Protein AF-A0A410P3K8-F1 (afdb_monomer)

Solvent-accessible surface area (backbone atoms only — not comparable to full-atom values): 4653 Å² total; per-residue (Å²): 134,90,83,83,86,77,83,60,54,40,74,31,35,51,63,84,40,82,42,81,44,50,17,80,39,48,37,64,61,51,50,51,50,55,28,61,78,67,70,54,92,50,66,45,41,25,50,72,83,41,79,48,96,47,83,82,76,51,57,69,37,41,58,99,48,49,46,37,31,41,62,59,71,80,84,126

Nearest PDB structures (foldseek):
  6yxa-assembly1_A-2  TM=4.854E-01  e=6.640E-02  Bacillus subtilis subsp. subtilis str. 168
  7doj-assembly1_A  TM=4.818E-01  e=1.319E-01  Mycobacterium tuberculosis
  7qpr-assembly2_B  TM=4.837E-01  e=1.590E-01  Acinetobacter baumannii
  5klx-assembly2_B  TM=5.111E-01  e=2.619E-01  Saccharomyces cerevisiae S288C
  8w9a-assembly1_A  TM=3.956E-01  e=5.201E-01  Homo sapiens

Sequence (76 aa):
MQLNDLNGKTTIKVAGEEVSVNASDSVKDTLKRLLEEKGIDSFTILVDGAEVASTSDLPETFADHEIEVQRYVKAG

Radius of gyration: 12.77 Å; Cα contacts (8 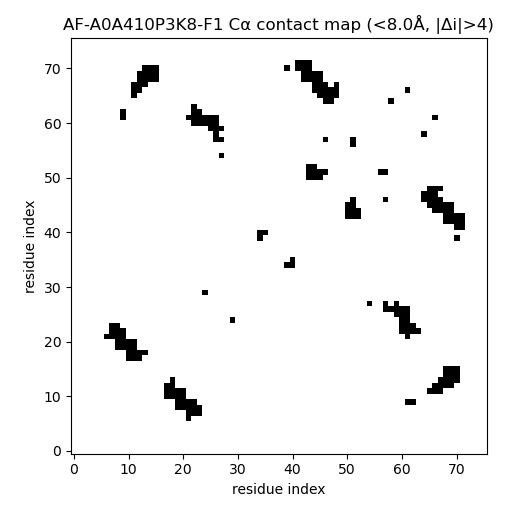Å, |Δi|>4): 112; chains: 1; bounding box: 30×24×40 Å

Organism: Velamenicoccus archaeovorus (NCBI:txid1930593)

Secondary structure (DSSP, 8-state):
-----STTEEEEEETTEEEEEETTSBHHHHHHHHHHHHT-SSEEEEETTEEESSTTSS-SBSTT--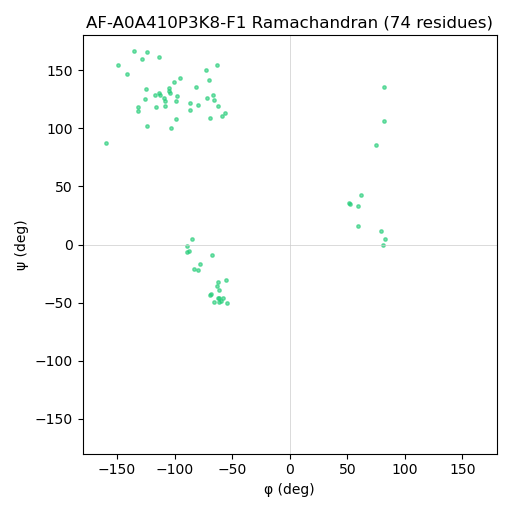EEEEE-----

Structure (mmCIF, N/CA/C/O backbone):
data_AF-A0A410P3K8-F1
#
_entry.id   AF-A0A410P3K8-F1
#
loop_
_atom_site.group_PDB
_atom_site.id
_atom_site.type_symbol
_atom_site.label_atom_id
_atom_site.label_alt_id
_atom_site.label_comp_id
_atom_site.label_asym_id
_atom_site.label_entity_id
_atom_site.label_seq_id
_atom_site.pdbx_PDB_ins_code
_atom_site.Cartn_x
_atom_site.Cartn_y
_atom_site.Cartn_z
_atom_site.occupancy
_atom_site.B_iso_or_equiv
_atom_site.auth_seq_id
_atom_site.auth_comp_id
_atom_site.auth_asym_id
_atom_site.auth_atom_id
_atom_site.pdbx_PDB_model_num
ATOM 1 N N . MET A 1 1 ? -1.761 2.388 -27.808 1.00 44.59 1 MET A N 1
ATOM 2 C CA . MET A 1 1 ? -1.838 3.130 -26.533 1.00 44.59 1 MET A CA 1
ATOM 3 C C . MET A 1 1 ? -0.479 3.042 -25.858 1.00 44.59 1 MET A C 1
ATOM 5 O O . MET A 1 1 ? 0.194 2.048 -26.081 1.00 44.59 1 MET A O 1
ATOM 9 N N . GLN A 1 2 ? -0.141 4.071 -25.072 1.00 53.53 2 GLN A N 1
ATOM 10 C CA . GLN A 1 2 ? 0.931 4.120 -24.062 1.00 53.53 2 GLN A CA 1
ATOM 11 C C . GLN A 1 2 ? 2.385 4.223 -24.569 1.00 53.53 2 GLN A C 1
ATOM 13 O O . GLN A 1 2 ? 3.106 3.242 -24.674 1.00 53.53 2 GLN A O 1
ATOM 18 N N . LEU A 1 3 ? 2.823 5.461 -24.823 1.00 43.09 3 LEU A N 1
ATOM 19 C CA . LEU A 1 3 ? 4.196 5.919 -24.571 1.00 43.09 3 LEU A CA 1
ATOM 20 C C . LEU A 1 3 ? 4.044 7.147 -23.660 1.00 43.09 3 LEU A C 1
ATOM 22 O O . LEU A 1 3 ? 3.393 8.108 -24.057 1.00 43.09 3 LEU A O 1
ATOM 26 N N . ASN A 1 4 ? 4.286 6.970 -22.364 1.00 55.66 4 ASN A N 1
ATOM 27 C CA . ASN A 1 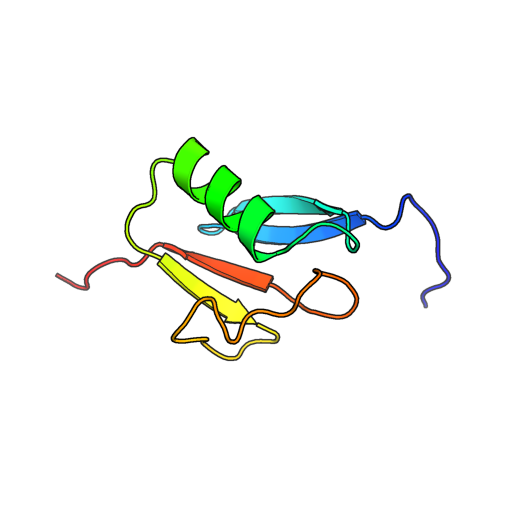4 ? 5.538 7.283 -21.667 1.00 55.66 4 ASN A CA 1
ATOM 28 C C . ASN A 1 4 ? 5.660 8.764 -21.294 1.00 55.66 4 ASN A C 1
ATOM 30 O O . ASN A 1 4 ? 5.398 9.647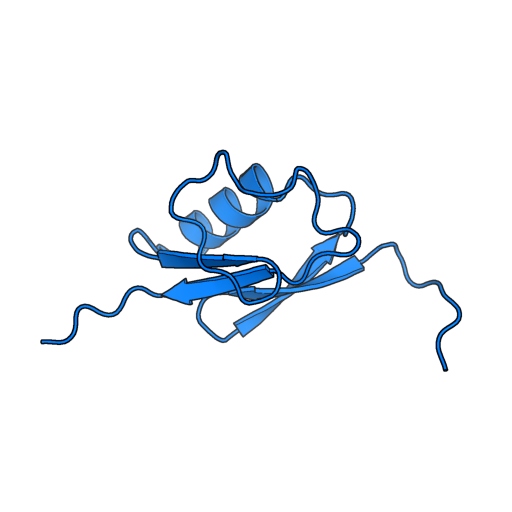 -22.102 1.00 55.66 4 ASN A O 1
ATOM 34 N N . ASP A 1 5 ? 6.104 8.952 -20.051 1.00 55.31 5 ASP A N 1
ATOM 35 C CA . ASP A 1 5 ? 6.519 10.190 -19.396 1.00 55.31 5 ASP A CA 1
ATOM 36 C C . ASP A 1 5 ? 5.420 11.088 -18.827 1.00 55.31 5 ASP A C 1
ATOM 38 O O . ASP A 1 5 ? 4.756 11.830 -19.539 1.00 55.31 5 ASP A O 1
ATOM 42 N N . LEU A 1 6 ? 5.322 11.077 -17.492 1.00 49.44 6 LEU A N 1
ATOM 43 C CA . LEU A 1 6 ? 5.243 12.277 -16.651 1.00 49.44 6 LEU A CA 1
ATOM 44 C C . LEU A 1 6 ? 5.655 11.880 -15.212 1.00 49.44 6 LEU A C 1
ATOM 46 O O . LEU A 1 6 ? 4.833 11.523 -14.374 1.00 49.44 6 LEU A O 1
ATOM 50 N N . ASN A 1 7 ? 6.964 11.932 -14.936 1.00 59.41 7 ASN A N 1
ATOM 51 C CA . ASN A 1 7 ? 7.620 11.862 -13.612 1.00 59.41 7 ASN A CA 1
ATOM 52 C C . ASN A 1 7 ? 7.816 10.508 -12.907 1.00 59.41 7 ASN A C 1
ATOM 54 O O . ASN A 1 7 ? 8.196 10.516 -11.739 1.00 59.41 7 ASN A O 1
ATOM 58 N N . GLY A 1 8 ? 7.611 9.359 -13.558 1.00 74.69 8 GLY A N 1
ATOM 59 C CA . GLY A 1 8 ? 7.750 8.073 -12.860 1.00 74.69 8 GLY A CA 1
ATOM 60 C C . GLY A 1 8 ? 6.795 7.983 -11.672 1.00 74.69 8 GLY A C 1
ATOM 61 O O . GLY A 1 8 ? 7.149 7.421 -10.647 1.00 74.69 8 GLY A O 1
ATOM 62 N N . LYS A 1 9 ? 5.618 8.606 -11.783 1.00 83.12 9 LYS A N 1
ATOM 63 C CA . LYS A 1 9 ? 4.547 8.530 -10.796 1.00 83.12 9 LYS A CA 1
ATOM 64 C C . LYS A 1 9 ? 3.555 7.455 -11.191 1.00 83.12 9 LYS A C 1
ATOM 66 O O . LYS A 1 9 ? 3.259 7.289 -12.369 1.00 83.12 9 LYS A O 1
ATOM 71 N N . THR A 1 10 ? 3.044 6.758 -10.192 1.00 88.25 10 THR A N 1
ATOM 72 C CA . THR A 1 10 ? 1.975 5.777 -10.323 1.00 88.25 10 THR A CA 1
ATOM 73 C C . THR A 1 10 ? 0.875 6.099 -9.321 1.00 88.25 10 THR A C 1
ATOM 75 O O . THR A 1 10 ? 1.081 6.851 -8.363 1.00 88.25 10 THR A O 1
ATOM 78 N N . THR A 1 11 ? -0.319 5.585 -9.569 1.00 90.44 11 THR A N 1
ATOM 79 C CA . THR A 1 11 ? -1.476 5.798 -8.705 1.00 90.44 11 THR A CA 1
ATOM 80 C C . THR A 1 11 ? -1.789 4.495 -7.996 1.00 90.44 11 THR A C 1
ATOM 82 O O . THR A 1 11 ? -1.954 3.461 -8.633 1.00 90.44 11 THR A O 1
ATOM 85 N N . ILE A 1 12 ? -1.864 4.560 -6.673 1.00 91.88 12 ILE A N 1
ATOM 86 C CA . ILE A 1 12 ? -2.244 3.444 -5.810 1.00 91.88 12 ILE A CA 1
ATOM 87 C C . ILE A 1 12 ? -3.569 3.765 -5.135 1.00 91.88 12 ILE A C 1
ATOM 89 O O . ILE A 1 12 ? -3.951 4.930 -5.027 1.00 91.88 12 ILE A O 1
ATOM 93 N N . LYS A 1 13 ? -4.261 2.750 -4.629 1.00 92.06 13 LYS A N 1
ATOM 94 C CA . LYS A 1 13 ? -5.467 2.955 -3.819 1.00 92.06 13 LYS A CA 1
ATOM 95 C C . LYS A 1 13 ? -5.145 2.719 -2.358 1.00 92.06 13 LYS A C 1
ATOM 97 O O . LYS A 1 13 ? -4.562 1.701 -2.017 1.00 92.06 13 LYS A O 1
ATOM 102 N N . VAL A 1 14 ? -5.530 3.637 -1.479 1.00 90.81 14 VAL A N 1
ATOM 103 C CA . VAL A 1 14 ? -5.326 3.523 -0.032 1.00 90.81 14 VAL A CA 1
ATOM 104 C C . VAL A 1 14 ? -6.622 3.850 0.691 1.00 90.81 14 VAL A C 1
ATOM 106 O O . VAL A 1 14 ? -7.114 4.972 0.643 1.00 90.81 14 VAL A O 1
ATOM 109 N N . ALA A 1 15 ? -7.186 2.854 1.370 1.00 87.88 15 ALA A N 1
ATOM 110 C CA . ALA A 1 15 ? -8.490 2.897 2.025 1.00 87.88 15 ALA A CA 1
ATOM 111 C C . ALA A 1 15 ? -9.632 3.375 1.104 1.00 87.88 15 ALA A C 1
ATOM 113 O O . ALA A 1 15 ? -10.546 4.063 1.552 1.00 87.88 15 ALA A O 1
ATOM 114 N N . GLY A 1 16 ? -9.574 3.007 -0.181 1.00 85.38 16 GLY A N 1
ATOM 115 C CA . GLY A 1 16 ? -10.545 3.425 -1.199 1.00 85.38 16 GLY A CA 1
ATOM 116 C C . GLY A 1 16 ? -10.294 4.812 -1.804 1.00 85.38 16 GLY A C 1
ATOM 117 O O . GLY A 1 16 ? -11.100 5.261 -2.613 1.00 85.38 16 GLY A O 1
ATOM 118 N N . GLU A 1 17 ? -9.197 5.483 -1.445 1.00 88.94 1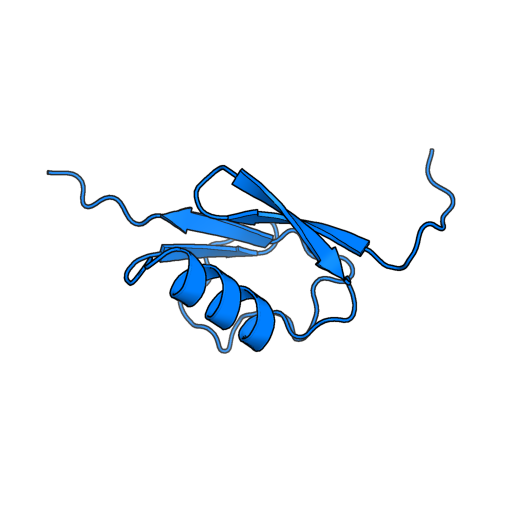7 GLU A N 1
ATOM 119 C CA . GLU A 1 17 ? -8.782 6.767 -2.019 1.00 88.94 17 GLU A CA 1
ATOM 120 C C . GLU A 1 17 ? -7.598 6.580 -2.976 1.00 88.94 17 GLU A C 1
ATOM 122 O O . GLU A 1 17 ? -6.640 5.884 -2.649 1.00 88.94 17 GLU A O 1
ATOM 127 N N . GLU A 1 18 ? -7.640 7.207 -4.150 1.00 91.19 18 GLU A N 1
ATOM 128 C CA . GLU A 1 18 ? -6.538 7.169 -5.115 1.00 91.19 18 GLU A CA 1
ATOM 129 C C . GLU A 1 18 ? -5.430 8.155 -4.711 1.00 91.19 18 GLU A C 1
ATOM 131 O O . GLU A 1 18 ? -5.645 9.364 -4.620 1.00 91.19 18 GLU A O 1
ATOM 136 N N . VAL A 1 19 ? -4.222 7.640 -4.483 1.00 90.56 19 VAL A N 1
ATOM 137 C CA . VAL A 1 19 ? -3.040 8.399 -4.064 1.00 90.56 19 VAL A CA 1
ATOM 138 C C . VAL A 1 19 ? -1.969 8.288 -5.143 1.00 90.56 19 VAL A C 1
ATOM 140 O O . VAL A 1 19 ? -1.606 7.197 -5.572 1.00 90.56 19 VAL A O 1
ATOM 143 N N . SER A 1 20 ? -1.433 9.426 -5.584 1.00 90.25 20 SER A N 1
ATOM 144 C CA . SER A 1 20 ? -0.305 9.454 -6.523 1.00 90.25 20 SER A CA 1
ATOM 145 C C . SER A 1 20 ? 1.025 9.381 -5.772 1.00 90.25 20 SER A C 1
ATOM 147 O O . SER A 1 20 ? 1.323 10.260 -4.963 1.00 90.25 20 SER A O 1
ATOM 149 N N . VAL A 1 21 ? 1.836 8.371 -6.072 1.00 90.38 21 VAL A N 1
ATOM 150 C CA . VAL A 1 21 ? 3.165 8.109 -5.485 1.00 90.38 21 VAL A CA 1
ATOM 151 C C . VAL A 1 21 ? 4.218 8.031 -6.593 1.00 90.38 21 VAL A C 1
ATOM 153 O O . VAL A 1 21 ? 3.849 7.935 -7.764 1.00 90.38 21 VAL A O 1
ATOM 156 N N . ASN A 1 22 ? 5.521 8.081 -6.286 1.00 90.19 22 ASN A N 1
ATOM 157 C CA . ASN A 1 22 ? 6.508 7.738 -7.315 1.00 90.19 22 ASN A CA 1
ATOM 158 C C . ASN A 1 22 ? 6.652 6.217 -7.415 1.00 90.19 22 ASN A C 1
ATOM 160 O O . ASN A 1 22 ? 6.788 5.520 -6.417 1.00 90.19 22 ASN A O 1
ATOM 164 N N . ALA A 1 23 ? 6.683 5.714 -8.642 1.00 88.56 23 ALA A N 1
ATOM 165 C CA . ALA A 1 23 ? 6.952 4.331 -8.993 1.00 88.56 23 ALA A CA 1
ATOM 166 C C . ALA A 1 23 ? 8.287 3.836 -8.423 1.00 88.56 23 ALA A C 1
ATOM 168 O O . ALA A 1 23 ? 8.404 2.665 -8.105 1.00 88.56 23 ALA A O 1
ATOM 169 N N . SER A 1 24 ? 9.277 4.719 -8.265 1.00 88.88 24 SER A N 1
ATOM 170 C CA . SER A 1 24 ? 10.588 4.394 -7.694 1.00 88.88 24 SER A CA 1
ATOM 171 C C . SER A 1 24 ? 10.666 4.505 -6.166 1.00 88.88 24 SER A C 1
ATOM 173 O O . SER A 1 24 ? 11.721 4.211 -5.609 1.00 88.88 24 SER A O 1
ATOM 175 N N . ASP A 1 25 ? 9.615 4.984 -5.489 1.00 89.81 25 ASP A N 1
ATOM 176 C CA . ASP A 1 25 ? 9.613 5.080 -4.025 1.00 89.81 25 ASP A CA 1
ATOM 177 C C . ASP A 1 25 ? 9.488 3.693 -3.380 1.00 89.81 25 ASP A C 1
ATOM 179 O O . ASP A 1 25 ? 8.853 2.789 -3.927 1.00 89.81 25 ASP A O 1
ATOM 183 N N . SER A 1 26 ? 10.061 3.551 -2.179 1.00 91.44 26 SER A N 1
ATOM 184 C CA . SER A 1 26 ? 9.922 2.344 -1.357 1.00 91.44 26 SER A CA 1
ATOM 185 C C . SER A 1 26 ? 8.455 2.138 -0.988 1.00 91.44 26 SER A C 1
ATOM 187 O O . SER A 1 26 ? 7.861 2.987 -0.308 1.00 91.44 26 SER A O 1
ATOM 189 N N . VAL A 1 27 ? 7.873 1.007 -1.403 1.00 90.88 27 VAL A N 1
ATOM 190 C CA . VAL A 1 27 ? 6.471 0.670 -1.091 1.00 90.88 27 VAL A CA 1
ATOM 191 C C . VAL A 1 27 ? 6.261 0.640 0.407 1.00 90.88 27 VAL A C 1
ATOM 193 O O . VAL A 1 27 ? 5.331 1.248 0.934 1.00 90.88 27 VAL A O 1
ATOM 196 N N . LYS A 1 28 ? 7.178 -0.018 1.111 1.00 90.31 28 LYS A N 1
ATOM 197 C CA . LYS A 1 28 ? 7.106 -0.204 2.553 1.00 90.31 28 LYS A CA 1
ATOM 198 C C . LYS A 1 28 ? 7.117 1.124 3.307 1.00 90.31 28 LYS A C 1
ATOM 200 O O . LYS A 1 28 ? 6.260 1.329 4.163 1.00 90.31 28 LYS A O 1
ATOM 205 N N . ASP A 1 29 ? 8.050 2.020 2.993 1.00 91.88 29 ASP A N 1
ATOM 206 C CA . ASP A 1 29 ? 8.149 3.323 3.666 1.00 91.88 29 ASP A CA 1
ATOM 207 C C . ASP A 1 29 ? 6.966 4.228 3.325 1.00 91.88 29 ASP A C 1
ATOM 209 O O . ASP A 1 29 ? 6.391 4.864 4.209 1.00 91.88 29 ASP A O 1
ATOM 213 N N . THR A 1 30 ? 6.569 4.250 2.053 1.00 91.94 30 THR A N 1
ATOM 214 C CA . THR A 1 30 ? 5.474 5.094 1.569 1.00 91.94 30 THR A CA 1
ATOM 215 C C . THR A 1 30 ? 4.143 4.662 2.165 1.00 91.94 30 THR A C 1
ATOM 217 O O . THR A 1 30 ? 3.430 5.492 2.726 1.00 91.94 30 THR A O 1
ATOM 220 N N . LEU A 1 31 ? 3.818 3.366 2.106 1.00 89.31 31 LEU A N 1
ATOM 221 C CA . LEU A 1 31 ? 2.596 2.835 2.705 1.00 89.31 31 LEU A CA 1
ATOM 222 C C . LEU A 1 31 ? 2.590 3.050 4.212 1.00 89.31 31 LEU A C 1
ATOM 224 O O . LEU A 1 31 ? 1.594 3.533 4.738 1.00 89.31 31 LEU A O 1
ATOM 228 N N . LYS A 1 32 ? 3.700 2.753 4.899 1.00 89.94 32 LYS A N 1
ATOM 229 C CA . LYS A 1 32 ? 3.812 2.974 6.342 1.00 89.94 32 LYS A CA 1
ATOM 230 C C . LYS A 1 32 ? 3.490 4.427 6.698 1.00 89.94 32 LYS A C 1
ATOM 232 O O . LYS A 1 32 ? 2.616 4.667 7.525 1.00 89.94 32 LYS A O 1
ATOM 237 N N . ARG A 1 33 ? 4.116 5.384 6.010 1.00 91.44 33 ARG A N 1
ATOM 238 C CA . ARG A 1 33 ? 3.855 6.811 6.208 1.00 91.44 33 ARG A CA 1
ATOM 239 C C . ARG A 1 33 ? 2.392 7.174 5.932 1.00 91.44 33 ARG A C 1
ATOM 241 O O . ARG A 1 33 ? 1.771 7.822 6.765 1.00 91.44 33 ARG A O 1
ATOM 248 N N . LEU A 1 34 ? 1.828 6.743 4.802 1.00 90.56 34 LEU A N 1
ATOM 249 C CA . LEU A 1 34 ? 0.436 7.039 4.431 1.00 90.56 34 LEU A CA 1
ATOM 250 C C . LEU A 1 34 ? -0.571 6.475 5.443 1.00 90.56 34 LEU A C 1
ATOM 252 O O . LEU A 1 34 ? -1.573 7.120 5.749 1.00 90.56 34 LEU A O 1
ATOM 256 N N . LEU A 1 35 ? -0.309 5.276 5.960 1.00 88.62 35 LEU A N 1
ATOM 257 C CA . LEU A 1 35 ? -1.137 4.616 6.964 1.00 88.62 35 LEU A CA 1
ATOM 258 C C . LEU A 1 35 ? -1.061 5.331 8.315 1.00 88.62 35 LEU A C 1
ATOM 260 O O . LEU A 1 35 ? -2.103 5.561 8.928 1.00 88.62 35 LEU A O 1
ATOM 264 N N . GLU A 1 36 ? 0.138 5.738 8.739 1.00 90.38 36 GLU A N 1
ATOM 265 C CA . GLU A 1 36 ? 0.343 6.547 9.947 1.00 90.38 36 GLU A CA 1
ATOM 266 C C . GLU A 1 36 ? -0.343 7.919 9.827 1.00 90.38 36 GLU A C 1
ATOM 268 O O . GLU A 1 36 ? -1.0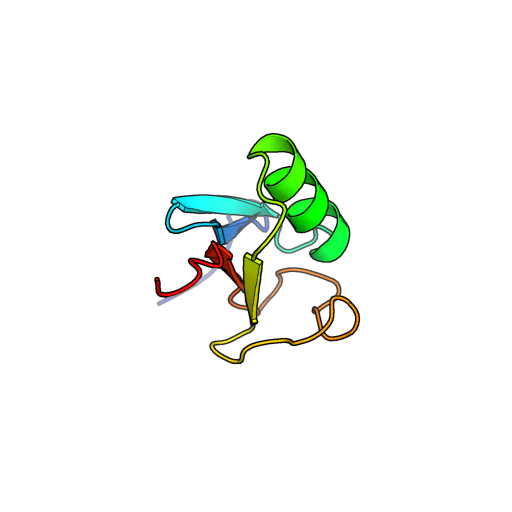76 8.316 10.732 1.00 90.38 36 GLU A O 1
ATOM 273 N N . GLU A 1 37 ? -0.196 8.615 8.691 1.00 89.38 37 GLU A N 1
ATOM 274 C CA . GLU A 1 37 ? -0.847 9.914 8.437 1.00 89.38 37 GLU A CA 1
ATOM 275 C C . GLU A 1 37 ? -2.383 9.810 8.438 1.00 89.38 37 GLU A C 1
ATOM 277 O O . GLU A 1 37 ? -3.070 10.743 8.858 1.00 89.38 37 GLU A O 1
ATOM 282 N N . LYS A 1 38 ? -2.936 8.668 8.008 1.00 85.50 38 LYS A N 1
ATOM 283 C CA . LYS A 1 38 ? -4.385 8.401 8.014 1.00 85.50 38 LYS A CA 1
ATOM 284 C C . LYS A 1 38 ? -4.893 7.769 9.320 1.00 85.50 38 LYS A C 1
ATOM 286 O O . LYS A 1 38 ? -6.106 7.610 9.464 1.00 85.50 38 LYS A O 1
ATOM 291 N N . GLY A 1 39 ? -4.010 7.403 10.254 1.00 88.00 39 GLY A N 1
ATOM 292 C CA . GLY A 1 39 ? -4.376 6.709 11.494 1.00 88.00 39 GLY A CA 1
ATOM 293 C C . GLY A 1 39 ? -5.025 5.342 11.248 1.00 88.00 39 GLY A C 1
ATOM 294 O O . GLY A 1 39 ? -6.064 5.029 11.834 1.00 88.00 39 GLY A O 1
ATOM 295 N N . ILE A 1 40 ? -4.479 4.562 10.311 1.00 85.06 40 ILE A N 1
ATOM 296 C CA . ILE A 1 40 ? -4.980 3.228 9.960 1.00 85.06 40 ILE A CA 1
ATOM 297 C C . ILE A 1 40 ? -4.065 2.169 10.580 1.00 85.06 40 ILE A C 1
ATOM 299 O O . ILE A 1 40 ? -3.025 1.831 10.022 1.00 85.06 40 ILE A O 1
ATOM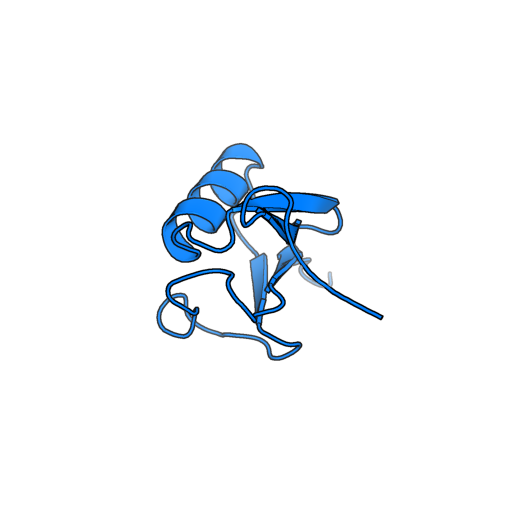 303 N N . ASP A 1 41 ? -4.493 1.594 11.703 1.00 82.50 41 ASP A N 1
ATOM 304 C CA . ASP A 1 41 ? -3.761 0.514 1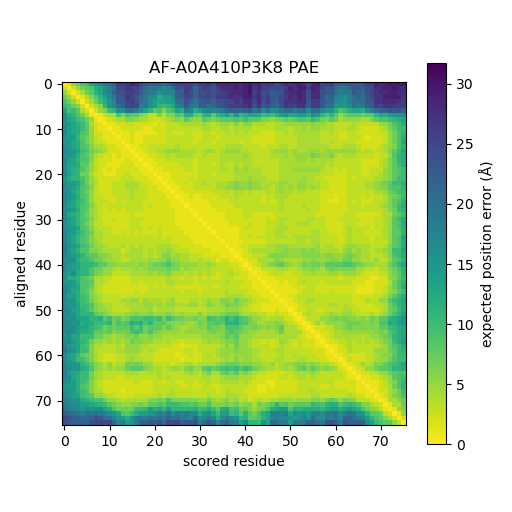2.382 1.00 82.50 41 ASP A CA 1
ATOM 305 C C . ASP A 1 41 ? -4.029 -0.880 11.791 1.00 82.50 41 ASP A C 1
ATOM 307 O O . ASP A 1 41 ? -3.261 -1.815 12.005 1.00 82.50 41 ASP A O 1
ATOM 311 N N . SER A 1 42 ? -5.145 -1.061 11.078 1.00 85.44 42 SER A N 1
ATOM 312 C CA . SER A 1 42 ? -5.540 -2.351 10.497 1.00 85.44 42 SER A CA 1
ATOM 313 C C . SER A 1 42 ? -5.938 -2.191 9.037 1.00 85.44 42 SER A C 1
ATOM 315 O O . SER A 1 42 ? -6.894 -1.486 8.697 1.00 85.44 42 SER A O 1
ATOM 317 N N . PHE A 1 43 ? -5.190 -2.863 8.173 1.00 88.19 43 PHE A N 1
ATOM 318 C CA . PHE A 1 43 ? -5.299 -2.761 6.729 1.00 88.19 43 PHE A CA 1
ATOM 319 C C . PHE A 1 43 ? -4.916 -4.087 6.072 1.00 88.19 43 PHE A C 1
ATOM 321 O O . PHE A 1 43 ? -4.148 -4.871 6.628 1.00 88.19 43 PHE A O 1
ATOM 328 N N . THR A 1 44 ? -5.449 -4.300 4.879 1.00 89.31 44 THR A N 1
ATOM 329 C CA . THR A 1 44 ? -5.122 -5.406 3.984 1.00 89.31 44 THR A CA 1
ATOM 330 C C . THR A 1 44 ? -4.439 -4.812 2.765 1.00 89.31 44 THR A C 1
ATOM 332 O O . THR A 1 44 ? -4.949 -3.844 2.204 1.00 89.31 44 THR A O 1
ATOM 335 N N . ILE A 1 45 ? -3.291 -5.351 2.363 1.00 90.19 45 ILE A N 1
ATOM 336 C CA . ILE A 1 45 ? -2.603 -4.904 1.149 1.00 90.19 45 ILE A CA 1
ATOM 337 C C . ILE A 1 45 ? -2.819 -5.956 0.068 1.00 90.19 45 ILE A C 1
ATOM 339 O O . ILE A 1 45 ? -2.633 -7.147 0.308 1.00 90.19 45 ILE A O 1
ATOM 343 N N . LEU A 1 46 ? -3.203 -5.499 -1.113 1.00 91.31 46 LEU A N 1
ATOM 344 C CA . LEU A 1 46 ? -3.307 -6.271 -2.330 1.00 91.31 46 LEU A CA 1
ATOM 345 C C . LEU A 1 46 ? -2.236 -5.769 -3.299 1.00 91.31 46 LEU A C 1
ATOM 347 O O . LEU A 1 46 ? -2.124 -4.565 -3.539 1.00 91.31 46 LEU A O 1
ATOM 351 N N . VAL A 1 47 ? -1.452 -6.698 -3.830 1.00 91.06 47 VAL A N 1
ATOM 352 C CA . VAL A 1 47 ? -0.425 -6.463 -4.847 1.00 91.06 47 VAL A CA 1
ATOM 353 C C . VAL A 1 47 ? -0.846 -7.225 -6.093 1.00 91.06 47 VAL A C 1
ATOM 355 O O . VAL A 1 47 ? -1.024 -8.440 -6.031 1.00 91.06 47 VAL A O 1
ATOM 358 N N . ASP A 1 48 ? -1.080 -6.520 -7.197 1.00 89.88 48 ASP A N 1
ATOM 359 C CA . ASP A 1 48 ? -1.569 -7.090 -8.460 1.00 89.88 48 ASP A CA 1
ATOM 360 C C . ASP A 1 48 ? -2.849 -7.936 -8.272 1.00 89.88 48 ASP A C 1
ATOM 362 O O . ASP A 1 48 ? -3.064 -8.967 -8.913 1.00 89.88 48 ASP A O 1
ATOM 366 N N . GLY A 1 49 ? -3.702 -7.512 -7.330 1.00 88.00 49 GLY A N 1
ATOM 367 C CA . GLY A 1 49 ? -4.943 -8.194 -6.950 1.00 88.00 49 GLY A CA 1
ATOM 368 C C . GLY A 1 49 ? -4.781 -9.378 -5.986 1.00 88.00 49 GLY A C 1
ATOM 369 O O . GLY A 1 49 ? -5.786 -9.971 -5.592 1.00 88.00 49 GLY A O 1
ATOM 370 N N . ALA A 1 50 ? -3.558 -9.721 -5.573 1.00 89.88 50 ALA A N 1
ATOM 371 C CA . ALA A 1 50 ? -3.288 -10.766 -4.588 1.00 89.88 50 ALA A CA 1
ATOM 372 C C . ALA A 1 50 ? -3.076 -10.173 -3.189 1.00 89.88 50 ALA A C 1
ATOM 374 O O . ALA A 1 50 ? -2.248 -9.285 -3.001 1.00 89.88 50 ALA A O 1
ATOM 375 N N . GLU A 1 51 ? -3.800 -10.680 -2.191 1.00 90.50 51 GLU A N 1
ATOM 376 C CA . GLU A 1 51 ? -3.594 -10.283 -0.797 1.00 90.50 51 GLU A CA 1
ATOM 377 C C . GLU A 1 51 ? -2.212 -10.735 -0.309 1.00 90.50 51 GLU A C 1
ATOM 379 O O . GLU A 1 51 ? -1.884 -11.924 -0.346 1.00 90.50 51 GLU A O 1
ATOM 384 N N . VAL A 1 52 ? -1.420 -9.788 0.191 1.00 87.94 52 VAL A N 1
ATOM 385 C CA . VAL A 1 52 ? -0.150 -10.083 0.854 1.00 87.94 52 VAL A CA 1
ATOM 386 C C . VAL A 1 52 ? -0.346 -10.076 2.364 1.00 87.94 52 VAL A C 1
ATOM 388 O O . VAL A 1 52 ? -0.781 -9.095 2.967 1.00 87.94 52 VAL A O 1
ATOM 391 N N . ALA A 1 53 ? 0.002 -11.192 2.999 1.00 78.56 53 ALA A N 1
ATOM 392 C CA . ALA A 1 53 ? -0.145 -11.355 4.442 1.00 78.56 53 ALA A CA 1
ATOM 393 C C . ALA A 1 53 ? 0.961 -10.645 5.242 1.00 78.56 53 ALA A C 1
ATOM 395 O O . ALA A 1 53 ? 0.842 -10.478 6.456 1.00 78.56 53 ALA A O 1
ATOM 396 N N . SER A 1 54 ? 2.074 -10.277 4.599 1.00 78.62 54 SER A N 1
ATOM 397 C CA . SER A 1 54 ? 3.245 -9.706 5.263 1.00 78.62 54 SER A CA 1
ATOM 398 C C . SER A 1 54 ? 3.895 -8.602 4.439 1.00 78.62 54 SER A C 1
ATOM 400 O O . SER A 1 54 ? 3.975 -8.662 3.218 1.00 78.62 54 SER A O 1
ATOM 402 N N . THR A 1 55 ? 4.447 -7.604 5.135 1.00 77.06 55 THR A N 1
ATOM 403 C CA . THR A 1 55 ? 5.189 -6.494 4.503 1.00 77.06 55 THR A CA 1
ATOM 404 C C . THR A 1 55 ? 6.505 -6.919 3.848 1.00 77.06 55 THR A C 1
ATOM 406 O O . THR A 1 55 ? 7.135 -6.110 3.174 1.00 77.06 55 THR A O 1
ATOM 409 N N . SER A 1 56 ? 6.938 -8.162 4.063 1.00 80.19 56 SER A N 1
ATOM 410 C CA . SER A 1 56 ? 8.103 -8.764 3.408 1.00 80.19 56 SER A CA 1
ATOM 411 C C . SER A 1 56 ? 7.805 -9.257 1.991 1.00 80.19 56 SER A C 1
ATOM 413 O O . SER A 1 56 ? 8.735 -9.391 1.208 1.00 80.19 56 SER A O 1
ATOM 415 N N . ASP A 1 57 ? 6.534 -9.519 1.674 1.00 85.50 57 ASP A N 1
ATOM 416 C CA . ASP A 1 57 ? 6.070 -9.934 0.343 1.00 85.50 57 ASP A CA 1
ATOM 417 C C . ASP A 1 57 ? 5.722 -8.730 -0.546 1.00 85.50 57 ASP A C 1
ATOM 419 O O . ASP A 1 57 ? 5.329 -8.890 -1.699 1.00 85.50 57 ASP A O 1
ATOM 423 N N . LEU A 1 58 ? 5.852 -7.512 -0.010 1.00 87.62 58 LEU A N 1
ATOM 424 C CA . LEU A 1 58 ? 5.679 -6.297 -0.790 1.00 87.62 58 LEU A CA 1
ATOM 425 C C . LEU A 1 58 ? 6.847 -6.130 -1.766 1.00 87.62 58 LEU A C 1
ATOM 427 O O . LEU A 1 58 ? 7.997 -6.372 -1.385 1.00 87.62 58 LEU A O 1
ATOM 431 N N . PRO A 1 59 ? 6.579 -5.649 -2.988 1.00 89.00 59 PRO A N 1
ATOM 432 C CA . PRO A 1 59 ? 7.643 -5.279 -3.901 1.00 89.00 59 PRO A CA 1
ATOM 433 C C . PRO A 1 59 ? 8.459 -4.124 -3.311 1.00 89.00 59 PRO A C 1
ATOM 435 O O . PRO A 1 59 ? 7.972 -3.336 -2.494 1.00 89.00 59 PRO A O 1
ATOM 438 N N . GLU A 1 60 ? 9.721 -4.015 -3.723 1.00 89.81 60 GLU A N 1
ATOM 439 C CA . GLU A 1 60 ? 10.590 -2.932 -3.254 1.00 89.81 60 GLU A CA 1
ATOM 440 C C . GLU A 1 60 ? 10.057 -1.563 -3.692 1.00 89.81 60 GLU A C 1
ATOM 442 O O . GLU A 1 60 ? 10.137 -0.597 -2.933 1.00 89.81 60 GLU A O 1
ATOM 447 N N . THR A 1 61 ? 9.470 -1.487 -4.889 1.00 91.38 61 THR A N 1
ATOM 448 C CA . THR A 1 61 ? 8.966 -0.254 -5.500 1.00 91.38 61 THR A CA 1
ATOM 449 C C . THR A 1 61 ? 7.578 -0.456 -6.117 1.00 91.38 61 THR A C 1
ATOM 451 O O . THR A 1 61 ? 7.109 -1.583 -6.270 1.00 91.38 61 THR A O 1
ATOM 454 N N . PHE A 1 62 ? 6.893 0.640 -6.452 1.00 88.44 62 PHE A N 1
ATOM 455 C CA . PHE A 1 62 ? 5.576 0.598 -7.103 1.00 88.44 62 PHE A CA 1
ATOM 456 C C . PHE A 1 62 ? 5.663 0.468 -8.636 1.00 88.44 62 PHE A C 1
ATOM 458 O O . PHE A 1 62 ? 4.653 0.584 -9.330 1.00 88.44 62 PHE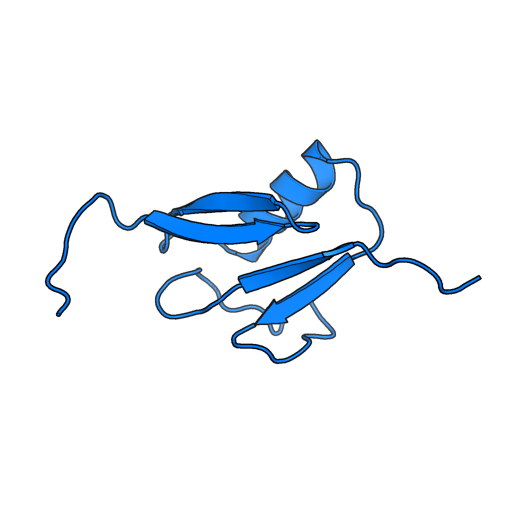 A O 1
ATOM 465 N N . ALA A 1 63 ? 6.868 0.319 -9.190 1.00 86.00 63 ALA A N 1
ATOM 466 C CA . ALA A 1 63 ? 7.066 0.182 -10.625 1.00 86.00 63 ALA A CA 1
ATOM 467 C C . ALA A 1 63 ? 6.454 -1.134 -11.110 1.00 86.00 63 ALA A C 1
ATOM 469 O O . ALA A 1 63 ? 6.726 -2.179 -10.534 1.00 86.00 63 ALA A O 1
ATOM 470 N N . ASP A 1 64 ? 5.620 -1.063 -12.149 1.00 82.81 64 ASP A N 1
ATOM 471 C CA . ASP A 1 64 ? 4.976 -2.225 -12.776 1.00 82.81 64 ASP A CA 1
ATOM 472 C C . ASP A 1 64 ? 4.088 -3.080 -11.841 1.00 82.81 64 ASP A C 1
ATOM 474 O O . ASP A 1 64 ? 3.704 -4.185 -12.217 1.00 82.81 64 ASP A O 1
ATOM 478 N N . HIS A 1 65 ? 3.712 -2.555 -10.667 1.00 86.62 65 HIS A N 1
ATOM 479 C CA . HIS A 1 65 ? 2.859 -3.235 -9.686 1.00 86.62 65 HIS A CA 1
ATOM 480 C C . HIS A 1 65 ? 1.628 -2.399 -9.328 1.00 86.62 65 HIS A C 1
ATOM 482 O O . HIS A 1 65 ? 1.734 -1.207 -9.014 1.00 86.62 65 HIS A O 1
ATOM 488 N N . GLU A 1 66 ? 0.452 -3.029 -9.313 1.00 89.44 66 GLU A N 1
ATOM 489 C CA . GLU A 1 66 ? -0.769 -2.404 -8.798 1.00 89.44 66 GLU A CA 1
ATOM 490 C C . GLU A 1 66 ? -0.872 -2.625 -7.285 1.00 89.44 66 GLU A C 1
ATOM 492 O O . GLU A 1 66 ? -1.014 -3.755 -6.822 1.00 89.44 66 GLU A O 1
ATOM 497 N N . ILE A 1 67 ? -0.813 -1.547 -6.499 1.00 90.88 67 ILE A N 1
ATOM 498 C CA . ILE A 1 67 ? -0.951 -1.619 -5.040 1.00 90.88 67 ILE A CA 1
ATOM 499 C C . ILE A 1 67 ? -2.300 -1.044 -4.616 1.00 90.88 67 ILE A C 1
ATOM 501 O O . ILE A 1 67 ? -2.617 0.124 -4.866 1.00 90.88 67 ILE A O 1
ATOM 505 N N . GLU A 1 68 ? -3.069 -1.857 -3.901 1.00 91.69 68 GLU A N 1
ATOM 506 C CA . GLU A 1 68 ? -4.317 -1.455 -3.269 1.00 91.69 68 GLU A CA 1
ATOM 507 C C . GLU A 1 68 ? -4.274 -1.794 -1.782 1.00 91.69 68 GLU A C 1
ATOM 509 O O . GLU A 1 68 ? -4.050 -2.924 -1.374 1.00 91.69 68 GLU A O 1
ATOM 514 N N . VAL A 1 69 ? -4.506 -0.799 -0.940 1.00 90.38 69 VAL A N 1
ATOM 515 C CA . VAL A 1 69 ? -4.620 -0.963 0.499 1.00 90.38 69 VAL A CA 1
ATOM 516 C C . VAL A 1 69 ? -6.072 -0.773 0.876 1.00 90.38 69 VAL A C 1
ATOM 518 O O . VAL A 1 69 ? -6.647 0.296 0.684 1.00 90.38 69 VAL A O 1
ATOM 521 N N . GLN A 1 70 ? -6.673 -1.802 1.445 1.00 89.56 70 GLN A N 1
ATOM 522 C CA . GLN A 1 70 ? -8.032 -1.770 1.954 1.00 89.56 70 GLN A CA 1
ATOM 523 C C . GLN A 1 70 ? -7.998 -1.586 3.466 1.00 89.56 70 GLN A C 1
ATOM 525 O O . GLN A 1 70 ? -7.171 -2.165 4.170 1.00 89.56 70 GLN A O 1
ATOM 530 N N . ARG A 1 71 ? -8.904 -0.763 3.997 1.00 84.62 71 ARG A N 1
ATOM 531 C CA . ARG A 1 71 ? -9.052 -0.641 5.448 1.00 84.62 71 ARG A CA 1
ATOM 532 C C . ARG A 1 71 ? -9.693 -1.926 5.959 1.00 84.62 71 ARG A C 1
ATOM 534 O O . ARG A 1 71 ? -10.759 -2.299 5.476 1.00 84.62 71 ARG A O 1
ATOM 541 N N . TYR A 1 72 ? -9.074 -2.577 6.940 1.00 78.88 72 TYR A N 1
ATOM 542 C CA . TYR A 1 72 ? -9.660 -3.775 7.527 1.00 78.88 72 TYR A CA 1
ATOM 543 C C . TYR A 1 72 ? -10.905 -3.371 8.319 1.00 78.88 72 TYR A C 1
ATOM 545 O O . TYR A 1 72 ? -10.817 -2.727 9.368 1.00 78.88 72 TYR A O 1
ATOM 553 N N . VAL A 1 73 ? -12.079 -3.717 7.799 1.00 63.66 73 VAL A N 1
ATOM 554 C CA . VAL A 1 73 ? -13.352 -3.529 8.493 1.00 63.66 73 VAL A CA 1
ATOM 555 C C . VAL A 1 73 ? -13.697 -4.873 9.110 1.00 63.66 73 VAL A C 1
ATOM 557 O O . VAL A 1 73 ? -14.027 -5.818 8.398 1.00 63.66 73 VAL A O 1
ATOM 560 N N . LYS A 1 74 ? -13.584 -4.988 10.438 1.00 54.09 74 LYS A N 1
ATOM 561 C CA . LYS A 1 74 ? -14.071 -6.177 11.140 1.00 54.09 74 LYS A CA 1
ATOM 562 C C . LYS A 1 74 ? -15.564 -6.291 10.828 1.00 54.09 74 LYS A C 1
ATOM 564 O O . LYS A 1 74 ? -16.329 -5.431 11.262 1.00 54.09 74 LYS A O 1
ATOM 569 N N . ALA A 1 75 ? -15.956 -7.300 10.050 1.00 58.12 75 ALA A N 1
ATOM 570 C CA . ALA A 1 75 ? -17.360 -7.642 9.879 1.00 58.12 75 ALA A CA 1
ATOM 571 C C . ALA A 1 75 ? -17.922 -7.902 11.284 1.00 58.12 75 ALA A C 1
ATOM 573 O O . ALA A 1 75 ? -17.418 -8.774 11.998 1.00 58.12 75 ALA A O 1
ATOM 574 N N . GLY A 1 76 ? -18.826 -7.021 11.717 1.00 41.22 76 GLY A N 1
ATOM 575 C CA . GLY A 1 76 ? -19.473 -7.079 13.027 1.00 41.22 76 GLY A CA 1
ATOM 576 C C . GLY A 1 76 ? -20.374 -8.290 13.170 1.00 41.22 76 GLY A C 1
ATOM 577 O O . GLY A 1 76 ? -20.883 -8.770 12.133 1.00 41.22 76 GLY A O 1
#

pLDDT: mean 82.86, std 13.25, range [41.22, 92.06]

Foldseek 3Di:
DDDDDDQQWDWAAAQNDIDIDHQQAFPLVVNVVVCVVVVQPAKWKAKQNHTDPDPVPDDRGNHPIHIYIHRDDPPD

Mean predicted aligned error: 6.61 Å